Protein AF-A0A661LCW2-F1 (afdb_monomer)

Solvent-accessible surface area (backbone atoms only — not comparable to full-atom values): 4193 Å² total; per-residue (Å²): 132,84,90,81,79,75,83,68,84,87,77,73,86,77,72,88,86,67,62,89,84,36,95,60,62,87,58,56,68,67,61,54,49,51,55,44,51,53,51,52,35,57,76,70,71,51,66,73,84,77,58,92,77,85,88,82,90,130

Secondary structure (DSSP, 8-state):
--SS----TT----PPP--TTSTTTTS-HHHHHHHHHHHHHHHHT--GGG--------

Mean predicted aligned error: 3.5 Å

Foldseek 3Di:
DDPDDDDDPPPDDDQDDDDDVGPCPPPDPVVSVVVRVVVVCVVVVHDPVVDPDDDDDD

Sequence (58 aa):
MLSKAFIPYKAYYSTPFCRWQGSLANENSIVLGANTAARWLKEKGWDPKMIDYLILGI

pLDDT: mean 94.38, std 3.85, range [77.44, 97.81]

Radius of gyration: 14.52 Å; Cα contacts (8 Å, |Δi|>4): 14; chains: 1; bounding box: 35×19×36 Å

Structure (mmCIF, N/CA/C/O backbone):
data_AF-A0A661LCW2-F1
#
_entry.id   AF-A0A661LCW2-F1
#
loop_
_atom_site.group_PDB
_atom_site.id
_atom_site.type_symbol
_atom_site.label_atom_id
_atom_site.label_alt_id
_atom_site.label_comp_id
_atom_site.label_asym_id
_atom_site.label_entity_id
_atom_site.label_seq_id
_atom_site.pdbx_PDB_ins_code
_atom_site.Cartn_x
_atom_site.Cartn_y
_atom_site.Cartn_z
_atom_site.occupancy
_atom_site.B_iso_or_equiv
_atom_site.auth_seq_id
_atom_site.auth_comp_id
_atom_site.auth_asym_id
_atom_site.auth_atom_id
_atom_site.pdbx_PDB_model_num
ATOM 1 N N . MET A 1 1 ? -24.254 -7.278 15.448 1.00 77.44 1 MET A N 1
ATOM 2 C CA . MET A 1 1 ? -24.337 -6.364 14.285 1.00 77.44 1 MET A CA 1
ATOM 3 C C . MET A 1 1 ? -23.271 -5.285 14.460 1.00 77.44 1 MET A C 1
ATOM 5 O O . MET A 1 1 ? -23.151 -4.785 15.572 1.00 77.44 1 MET A O 1
ATOM 9 N N . LEU A 1 2 ? -22.460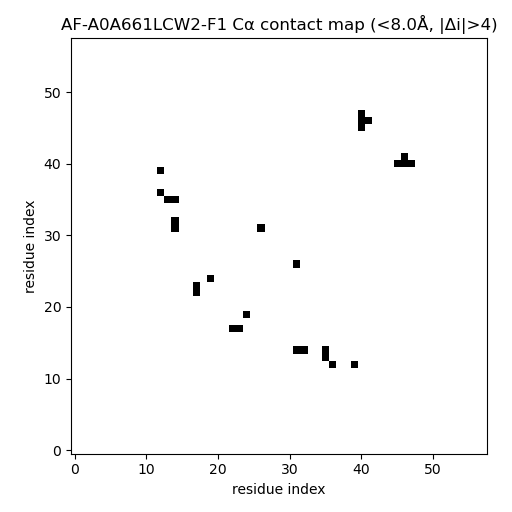 -4.973 13.442 1.00 84.38 2 LEU A N 1
ATOM 10 C CA . LEU A 1 2 ? -21.439 -3.915 13.539 1.00 84.38 2 LEU A CA 1
ATOM 11 C C . LEU A 1 2 ? -22.127 -2.542 13.530 1.00 84.38 2 LEU A C 1
ATOM 13 O O . LEU A 1 2 ? -22.790 -2.204 12.557 1.00 84.38 2 LEU A O 1
ATOM 17 N N . SER A 1 3 ? -21.982 -1.756 14.598 1.00 88.81 3 SER A N 1
ATOM 18 C CA . SER A 1 3 ? -22.646 -0.446 14.746 1.00 88.81 3 SER A CA 1
ATOM 19 C C . SER A 1 3 ? -21.764 0.755 14.379 1.00 88.81 3 SER A C 1
ATOM 21 O O . SER A 1 3 ? -22.233 1.888 14.389 1.00 88.81 3 SER A O 1
ATOM 23 N N . LYS A 1 4 ? -20.485 0.517 14.063 1.00 89.06 4 LYS A N 1
ATOM 24 C CA . LYS A 1 4 ? -19.481 1.546 13.731 1.00 89.06 4 LYS A CA 1
ATOM 25 C C . LYS A 1 4 ? -18.667 1.192 12.481 1.00 89.06 4 LYS A C 1
ATOM 27 O O . LYS A 1 4 ? -17.505 1.566 12.382 1.00 89.06 4 LYS A O 1
ATOM 32 N N . ALA A 1 5 ? -19.237 0.419 11.559 1.00 91.56 5 ALA A N 1
ATOM 33 C CA . ALA A 1 5 ? -18.563 0.101 10.304 1.00 91.56 5 ALA A CA 1
ATOM 34 C C . ALA A 1 5 ? -18.575 1.326 9.375 1.00 91.56 5 ALA A C 1
ATOM 36 O O . ALA A 1 5 ? -19.629 1.917 9.147 1.00 9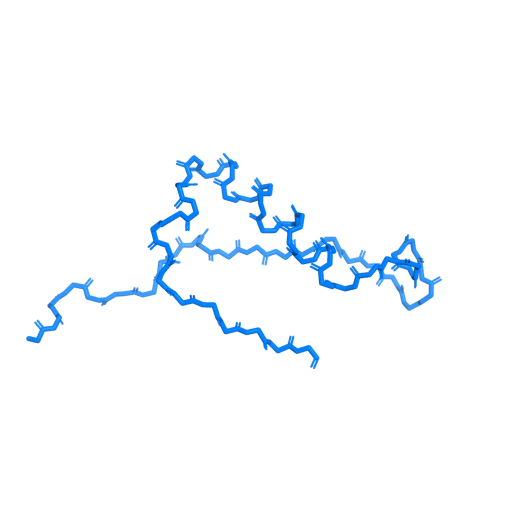1.56 5 ALA A O 1
ATOM 37 N N . PHE A 1 6 ? -17.414 1.702 8.842 1.00 90.69 6 PHE A N 1
ATOM 38 C CA . PHE A 1 6 ? -17.271 2.778 7.859 1.00 90.69 6 PHE A CA 1
ATOM 39 C C . PHE A 1 6 ? -16.079 2.506 6.937 1.00 90.69 6 PHE A C 1
ATOM 41 O O . PHE A 1 6 ? -15.166 1.762 7.293 1.00 90.69 6 PHE A O 1
ATOM 48 N N . ILE A 1 7 ? -16.073 3.135 5.759 1.00 89.81 7 ILE A N 1
ATOM 49 C CA . ILE A 1 7 ? -14.901 3.145 4.878 1.00 89.81 7 ILE A CA 1
ATOM 50 C C . ILE A 1 7 ? -13.961 4.256 5.363 1.00 89.81 7 ILE A C 1
ATOM 52 O O . ILE A 1 7 ? -14.383 5.415 5.433 1.00 89.81 7 ILE A O 1
ATOM 56 N N . PRO A 1 8 ? -12.704 3.946 5.718 1.00 88.12 8 PRO A N 1
ATOM 57 C CA . PRO A 1 8 ? -11.803 4.939 6.280 1.00 88.12 8 PRO A CA 1
ATOM 58 C C . PRO A 1 8 ? -11.398 5.986 5.232 1.00 88.12 8 PRO A C 1
ATOM 60 O O . PRO A 1 8 ? -10.727 5.700 4.241 1.00 88.12 8 PRO A O 1
ATOM 63 N N . TYR A 1 9 ? -11.789 7.241 5.462 1.00 90.06 9 TYR A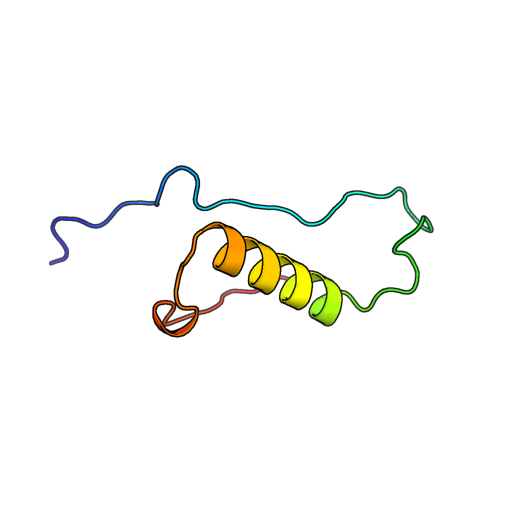 N 1
ATOM 64 C CA . TYR A 1 9 ? -11.345 8.363 4.636 1.00 90.06 9 TYR A CA 1
ATOM 65 C C . TYR A 1 9 ? -9.822 8.547 4.755 1.00 90.06 9 TYR A C 1
ATOM 67 O O . TYR A 1 9 ? -9.250 8.365 5.829 1.00 90.06 9 TYR A O 1
ATOM 75 N N . LYS A 1 10 ? -9.157 8.920 3.654 1.00 89.62 10 LYS A N 1
ATOM 76 C CA . LYS A 1 10 ? -7.684 9.016 3.520 1.00 89.62 10 LYS A CA 1
ATOM 77 C C . LYS A 1 10 ? -6.920 7.690 3.643 1.00 89.62 10 LYS A C 1
ATOM 79 O O . LYS A 1 10 ? -5.687 7.720 3.671 1.00 89.62 10 LYS A O 1
ATOM 84 N N . ALA A 1 11 ? -7.614 6.550 3.669 1.00 93.00 11 ALA A N 1
ATOM 85 C CA . ALA A 1 11 ? -7.017 5.216 3.605 1.00 93.00 11 ALA A CA 1
ATOM 86 C C . ALA A 1 11 ? -6.805 4.734 2.156 1.00 93.00 11 ALA A C 1
ATOM 88 O O . ALA A 1 11 ? -7.095 3.592 1.819 1.00 93.00 11 ALA A O 1
ATOM 89 N N . TYR A 1 12 ? -6.358 5.630 1.280 1.00 93.75 12 TYR A N 1
ATOM 90 C CA . TYR A 1 12 ? -6.134 5.353 -0.135 1.00 93.75 12 TYR A CA 1
ATOM 91 C C . TYR A 1 12 ? -4.741 5.824 -0.544 1.00 93.75 12 TYR A C 1
ATOM 93 O O . TYR A 1 12 ? -4.215 6.809 -0.015 1.00 93.75 12 TYR A O 1
ATOM 101 N N . TYR A 1 13 ? -4.149 5.101 -1.486 1.00 95.69 13 TYR A N 1
ATOM 102 C CA . TYR A 1 13 ? -2.851 5.384 -2.080 1.00 95.69 13 TYR A CA 1
ATOM 103 C C . TYR A 1 13 ? -2.780 4.741 -3.463 1.00 95.69 13 TYR A C 1
ATOM 105 O O . TYR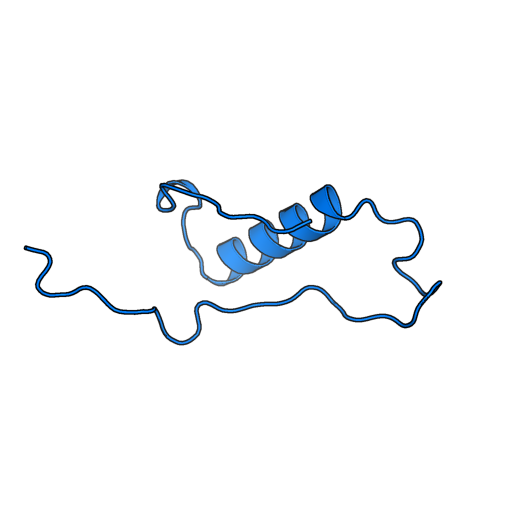 A 1 13 ? -3.615 3.909 -3.818 1.00 95.69 13 TYR A O 1
ATOM 113 N N . SER A 1 14 ? -1.778 5.128 -4.243 1.00 96.69 14 SER A N 1
ATOM 114 C CA . SER A 1 14 ? -1.474 4.508 -5.526 1.00 96.69 14 SER A CA 1
ATOM 115 C C . SER A 1 14 ? 0.030 4.340 -5.673 1.00 96.69 14 SER A C 1
ATOM 117 O O . SER A 1 14 ? 0.820 5.004 -4.996 1.00 96.69 14 SER A O 1
ATOM 119 N N . THR A 1 15 ? 0.432 3.479 -6.599 1.00 96.00 15 THR A N 1
ATOM 120 C CA . THR A 1 15 ? 1.799 3.484 -7.117 1.00 96.00 15 THR A CA 1
ATOM 121 C C . THR A 1 15 ? 2.087 4.823 -7.811 1.00 96.00 15 THR A C 1
ATOM 123 O O . THR A 1 15 ? 1.161 5.585 -8.128 1.00 96.00 15 THR A O 1
ATOM 126 N N . PRO A 1 16 ? 3.359 5.118 -8.121 1.00 95.06 16 PRO A N 1
ATOM 127 C CA . PRO A 1 16 ? 3.679 6.067 -9.176 1.00 95.06 16 PRO A CA 1
ATOM 128 C C . PRO A 1 16 ? 3.038 5.640 -10.502 1.00 95.06 16 PRO A C 1
ATOM 130 O O . PRO A 1 16 ? 2.854 4.448 -10.763 1.00 95.06 16 PRO A O 1
ATOM 133 N N . PHE A 1 17 ? 2.73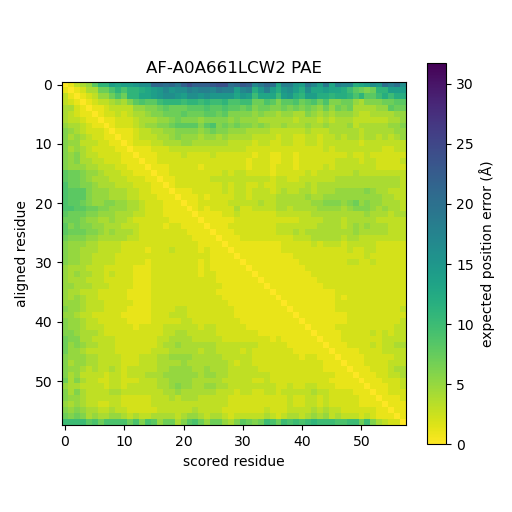9 6.618 -11.352 1.00 95.19 17 PHE A N 1
ATOM 134 C CA . PHE A 1 17 ? 2.234 6.384 -12.701 1.00 95.19 17 PHE A CA 1
ATOM 135 C C . PHE A 1 17 ? 3.349 6.605 -13.720 1.00 95.19 17 PHE A C 1
ATOM 137 O O . PHE A 1 17 ? 4.080 7.595 -13.651 1.00 95.19 17 PHE A O 1
ATOM 144 N N . CYS A 1 18 ? 3.456 5.705 -14.695 1.00 95.94 18 CYS A N 1
ATOM 145 C CA . CY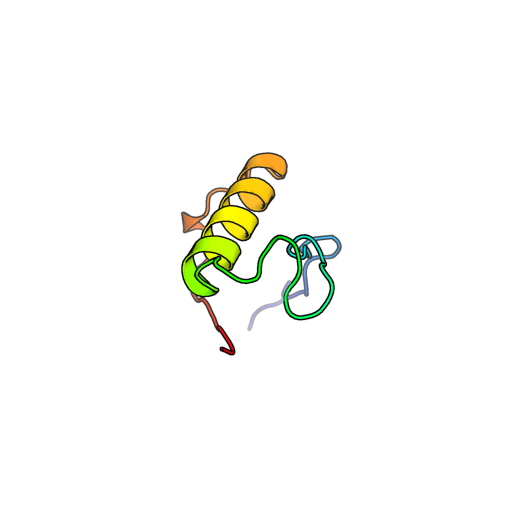S A 1 18 ? 4.320 5.875 -15.855 1.00 95.94 18 CYS A CA 1
ATOM 146 C C . CYS A 1 18 ? 3.544 5.580 -17.142 1.00 95.94 18 CYS A C 1
ATOM 148 O O . CYS A 1 18 ? 2.483 4.958 -17.127 1.00 95.94 18 CYS A O 1
ATOM 150 N N . ARG A 1 19 ? 4.080 6.033 -18.278 1.00 97.50 19 ARG A N 1
ATOM 151 C CA . ARG A 1 19 ? 3.555 5.646 -19.593 1.00 97.50 19 ARG A CA 1
ATOM 152 C C . ARG A 1 19 ? 3.803 4.156 -19.845 1.00 97.50 19 ARG A C 1
ATOM 154 O O . ARG A 1 19 ? 4.669 3.550 -19.210 1.00 97.50 19 ARG A O 1
ATOM 161 N N . TRP A 1 20 ? 3.069 3.590 -20.801 1.00 95.88 20 TRP A N 1
ATOM 162 C CA . TRP A 1 20 ? 3.328 2.243 -21.308 1.00 95.88 20 TRP A CA 1
ATOM 163 C C . TRP A 1 20 ? 4.778 2.119 -21.791 1.00 95.88 20 TRP A C 1
ATOM 165 O O . TRP A 1 20 ? 5.276 3.034 -22.446 1.00 95.88 20 TRP A O 1
ATOM 175 N N . GLN A 1 21 ? 5.448 1.016 -21.437 1.00 95.44 21 GLN A N 1
ATOM 176 C CA . GLN A 1 21 ? 6.886 0.803 -21.683 1.00 95.44 21 GLN A CA 1
ATOM 177 C C . GLN A 1 21 ? 7.794 1.913 -21.097 1.00 95.44 21 GLN A C 1
ATOM 179 O O . GLN A 1 21 ? 8.869 2.199 -21.616 1.00 95.44 21 GLN A O 1
ATOM 184 N N . GLY A 1 22 ? 7.342 2.576 -20.024 1.00 96.00 22 GLY A N 1
ATOM 185 C CA . GLY A 1 22 ? 8.077 3.632 -19.325 1.00 96.00 22 GLY A CA 1
ATOM 186 C C . GLY A 1 22 ? 9.020 3.117 -18.231 1.00 96.00 22 GLY A C 1
ATOM 187 O O . GLY A 1 22 ? 9.489 1.985 -18.255 1.00 96.00 22 GLY A O 1
ATOM 188 N N . SER A 1 23 ? 9.270 3.956 -17.223 1.00 97.00 23 SER A N 1
ATOM 189 C CA . SER A 1 23 ? 10.241 3.691 -16.149 1.00 97.00 23 SER A CA 1
ATOM 190 C C . SER A 1 23 ? 9.947 2.463 -15.280 1.00 97.00 23 SER A C 1
ATOM 192 O O . SER A 1 23 ? 10.861 1.976 -14.629 1.00 97.00 23 SER A O 1
ATOM 194 N N . LEU A 1 24 ? 8.708 1.958 -15.266 1.00 96.56 24 LEU A N 1
ATOM 195 C CA . LEU A 1 24 ? 8.313 0.765 -14.505 1.00 96.56 24 LEU A CA 1
ATOM 196 C C . LEU A 1 24 ? 8.106 -0.475 -15.397 1.00 96.56 24 LEU A C 1
ATOM 198 O O . LEU A 1 24 ? 7.538 -1.459 -14.940 1.00 96.56 24 LEU A O 1
ATOM 202 N N . ALA A 1 25 ? 8.532 -0.451 -16.667 1.00 96.88 25 ALA A N 1
ATOM 203 C CA . ALA A 1 25 ? 8.253 -1.530 -17.626 1.00 96.88 25 ALA A CA 1
ATOM 204 C C . ALA A 1 25 ? 8.823 -2.903 -17.224 1.00 96.88 25 ALA A C 1
ATOM 206 O O . ALA A 1 25 ? 8.247 -3.929 -17.571 1.00 96.88 25 ALA A O 1
ATOM 207 N N . ASN A 1 26 ? 9.938 -2.913 -16.488 1.00 96.50 26 ASN A N 1
ATOM 208 C CA . ASN A 1 26 ? 10.617 -4.131 -16.037 1.00 96.50 26 ASN A CA 1
ATOM 209 C C . ASN A 1 26 ? 10.307 -4.485 -14.573 1.00 96.50 26 ASN A C 1
ATOM 211 O O . ASN A 1 26 ? 10.899 -5.415 -14.028 1.00 96.50 26 ASN A O 1
ATOM 215 N N . GLU A 1 27 ? 9.413 -3.740 -13.919 1.00 95.81 27 GLU A N 1
ATOM 216 C CA . GLU A 1 27 ? 9.041 -4.003 -12.533 1.00 95.81 27 GLU A CA 1
ATOM 217 C C . GLU A 1 27 ? 8.042 -5.158 -12.454 1.00 95.81 27 GLU A C 1
ATOM 219 O O . GLU A 1 27 ? 7.076 -5.237 -13.214 1.00 95.81 27 GLU A O 1
ATOM 224 N N . ASN A 1 28 ? 8.235 -6.045 -11.479 1.00 96.50 28 ASN A N 1
ATOM 225 C CA . ASN A 1 28 ? 7.224 -7.040 -11.157 1.00 96.50 28 ASN A CA 1
ATOM 226 C C . ASN A 1 28 ? 6.033 -6.348 -10.471 1.00 96.50 28 ASN A C 1
ATOM 228 O O . ASN A 1 28 ? 6.201 -5.688 -9.444 1.00 96.50 28 ASN A O 1
ATOM 232 N N . SER A 1 29 ? 4.826 -6.526 -11.010 1.00 95.12 29 SER A N 1
ATOM 233 C CA . SER A 1 29 ? 3.615 -5.851 -10.523 1.00 95.12 29 SER A CA 1
ATOM 234 C C . SER A 1 29 ? 3.280 -6.171 -9.061 1.00 95.12 29 SER A C 1
ATOM 236 O O . SER A 1 29 ? 2.871 -5.275 -8.321 1.00 95.12 29 SER A O 1
ATOM 238 N N . ILE A 1 30 ? 3.512 -7.409 -8.611 1.00 96.38 30 ILE A N 1
ATOM 239 C CA . ILE A 1 30 ? 3.270 -7.828 -7.222 1.00 96.38 30 ILE A CA 1
ATOM 240 C C . ILE A 1 30 ? 4.271 -7.150 -6.285 1.00 96.38 30 ILE A C 1
ATOM 242 O O . ILE A 1 30 ? 3.880 -6.589 -5.261 1.00 96.38 30 ILE A O 1
ATOM 246 N N . VAL A 1 31 ? 5.557 -7.157 -6.644 1.00 97.31 31 VAL A N 1
ATOM 247 C CA . VAL A 1 31 ? 6.620 -6.533 -5.837 1.00 97.31 31 VAL A CA 1
ATOM 248 C C . VAL A 1 31 ? 6.426 -5.018 -5.758 1.00 97.31 31 VAL A C 1
ATOM 250 O O . VAL A 1 31 ? 6.520 -4.441 -4.672 1.00 97.31 31 VAL A O 1
ATOM 253 N N . LEU A 1 32 ? 6.088 -4.371 -6.876 1.00 96.69 32 LEU A N 1
ATOM 254 C CA . LEU A 1 32 ? 5.769 -2.944 -6.919 1.00 96.69 32 LEU A CA 1
ATOM 255 C C . LEU A 1 32 ? 4.581 -2.606 -6.004 1.00 96.69 32 LEU A C 1
ATOM 257 O O . LEU A 1 32 ? 4.668 -1.667 -5.204 1.00 96.69 32 LEU A O 1
ATOM 261 N N . GLY A 1 33 ? 3.494 -3.380 -6.089 1.00 96.06 33 GLY A N 1
ATOM 262 C CA . GLY A 1 33 ? 2.316 -3.220 -5.236 1.00 96.06 33 GLY A CA 1
ATOM 263 C C . GLY A 1 33 ? 2.645 -3.386 -3.750 1.00 96.06 33 GLY A C 1
ATOM 264 O O . GLY A 1 33 ? 2.304 -2.518 -2.945 1.00 96.06 33 GLY A O 1
ATOM 265 N N . ALA A 1 34 ? 3.389 -4.436 -3.394 1.00 96.44 34 ALA A N 1
ATOM 266 C CA . ALA A 1 34 ? 3.804 -4.711 -2.019 1.00 96.44 34 ALA A CA 1
ATOM 267 C C . ALA A 1 34 ? 4.700 -3.602 -1.443 1.00 96.44 34 ALA A C 1
ATOM 269 O O . ALA A 1 34 ? 4.446 -3.106 -0.343 1.00 96.44 34 ALA A O 1
ATOM 270 N N . ASN A 1 35 ? 5.705 -3.151 -2.200 1.00 97.44 35 ASN A N 1
ATOM 271 C CA . ASN A 1 35 ? 6.597 -2.068 -1.778 1.00 97.44 35 ASN A CA 1
ATOM 272 C C . ASN A 1 35 ? 5.845 -0.745 -1.589 1.00 97.44 35 ASN A C 1
ATOM 274 O O . ASN A 1 35 ? 6.120 0.005 -0.649 1.00 97.44 35 ASN A O 1
ATOM 278 N N . THR A 1 36 ? 4.876 -0.464 -2.461 1.00 97.38 36 THR A N 1
ATOM 279 C CA . THR A 1 36 ? 4.031 0.732 -2.359 1.00 97.38 36 THR A CA 1
ATOM 280 C C . THR A 1 36 ? 3.153 0.677 -1.106 1.00 97.38 36 THR A C 1
ATOM 282 O O . THR A 1 36 ? 3.139 1.634 -0.329 1.00 97.38 36 THR A O 1
ATOM 285 N N . ALA A 1 37 ? 2.486 -0.456 -0.863 1.00 96.62 37 ALA A N 1
ATOM 286 C CA . ALA A 1 37 ? 1.663 -0.681 0.323 1.00 96.62 37 ALA A CA 1
ATOM 287 C C . ALA A 1 37 ? 2.470 -0.544 1.623 1.00 96.62 37 ALA A C 1
ATOM 289 O O . ALA A 1 37 ? 2.058 0.163 2.544 1.00 96.62 37 ALA A O 1
ATOM 290 N N . ALA A 1 38 ? 3.651 -1.168 1.678 1.00 97.12 38 ALA A N 1
ATOM 291 C CA . ALA A 1 38 ? 4.525 -1.144 2.847 1.00 97.12 38 ALA A CA 1
ATOM 292 C C . ALA A 1 38 ? 4.995 0.277 3.192 1.00 97.12 38 ALA A C 1
ATOM 294 O O . ALA A 1 38 ? 4.979 0.673 4.360 1.00 97.12 38 ALA A O 1
ATOM 295 N N . ARG A 1 39 ? 5.378 1.070 2.181 1.00 97.81 39 ARG A N 1
ATOM 296 C CA . ARG A 1 39 ? 5.762 2.476 2.376 1.00 97.81 39 ARG A CA 1
ATOM 297 C C . ARG A 1 39 ? 4.604 3.305 2.918 1.00 97.81 39 ARG A C 1
ATOM 299 O O . ARG A 1 39 ? 4.790 4.034 3.888 1.00 97.81 39 ARG A O 1
ATOM 306 N N . TRP A 1 40 ? 3.416 3.155 2.340 1.00 97.44 40 TRP A N 1
ATOM 307 C CA . TRP A 1 40 ? 2.246 3.917 2.762 1.00 97.44 40 TRP A CA 1
ATOM 308 C C . TRP A 1 40 ? 1.792 3.571 4.188 1.00 97.44 40 TRP A C 1
ATOM 310 O O . TRP A 1 40 ? 1.557 4.473 4.992 1.00 97.44 40 TRP A O 1
ATOM 320 N N . LEU A 1 41 ? 1.740 2.282 4.547 1.00 96.81 41 LEU A N 1
ATOM 321 C CA . LEU A 1 41 ? 1.420 1.855 5.917 1.00 96.81 41 LEU A CA 1
ATOM 322 C C . LEU A 1 41 ? 2.421 2.427 6.929 1.00 96.81 41 LEU A C 1
ATOM 324 O O . LEU A 1 41 ? 2.018 2.933 7.979 1.00 96.81 41 LEU A O 1
ATOM 328 N N . LYS A 1 42 ? 3.716 2.433 6.581 1.00 97.25 42 LYS A N 1
ATOM 329 C CA . LYS A 1 42 ? 4.770 3.040 7.404 1.00 97.25 42 LYS A CA 1
ATOM 330 C C . LYS A 1 42 ? 4.571 4.546 7.580 1.00 97.25 42 LYS A C 1
ATOM 332 O O . LYS A 1 42 ? 4.701 5.036 8.697 1.00 97.25 42 LYS A O 1
ATOM 337 N N . GLU A 1 43 ? 4.233 5.275 6.518 1.00 96.75 43 GLU A N 1
ATOM 338 C CA . GLU A 1 43 ? 3.933 6.716 6.584 1.00 96.75 43 GLU A CA 1
ATOM 339 C C . GLU A 1 43 ? 2.714 7.023 7.468 1.00 96.75 43 GLU A C 1
ATOM 341 O O . GLU A 1 43 ? 2.667 8.067 8.118 1.00 96.75 43 GLU A O 1
ATOM 346 N N . LYS A 1 44 ? 1.739 6.108 7.534 1.00 95.38 44 LYS A N 1
ATOM 347 C CA . LYS A 1 44 ? 0.584 6.208 8.438 1.00 95.38 44 LYS A CA 1
ATOM 348 C C . LYS A 1 44 ? 0.876 5.766 9.873 1.00 95.38 44 LYS A C 1
ATOM 350 O O . LYS A 1 44 ? 0.063 6.041 10.754 1.00 95.38 44 LYS A O 1
ATOM 355 N N . GLY A 1 45 ? 2.001 5.090 10.112 1.00 96.44 45 GLY A N 1
ATOM 356 C CA . GLY A 1 45 ? 2.302 4.447 11.391 1.00 96.44 45 GLY A CA 1
ATOM 357 C C . GLY A 1 45 ? 1.346 3.296 11.720 1.00 96.44 45 GLY A C 1
ATOM 358 O O . GLY A 1 45 ? 1.081 3.039 12.891 1.00 96.44 45 GLY A O 1
ATOM 359 N N . TRP A 1 46 ? 0.773 2.648 10.704 1.00 95.38 46 TRP A N 1
ATOM 360 C CA . TRP A 1 46 ? -0.187 1.557 10.880 1.00 95.38 46 TRP A CA 1
ATOM 361 C C . TRP A 1 46 ? 0.531 0.210 10.879 1.00 95.38 46 TRP A C 1
ATOM 363 O O . TRP A 1 46 ? 1.378 -0.042 10.022 1.00 95.38 46 TRP A O 1
ATOM 373 N N . ASP A 1 47 ? 0.178 -0.662 11.826 1.00 96.12 47 ASP A N 1
ATOM 374 C CA . ASP A 1 47 ? 0.675 -2.038 11.859 1.00 96.12 47 ASP A CA 1
ATOM 375 C C . ASP A 1 47 ? -0.024 -2.858 10.761 1.00 96.12 47 ASP A C 1
ATOM 377 O O . ASP A 1 47 ? -1.246 -3.006 10.818 1.00 96.12 47 ASP A O 1
ATOM 381 N N . PRO A 1 48 ? 0.703 -3.436 9.784 1.00 94.62 48 PRO A N 1
ATOM 382 C CA . PRO A 1 48 ? 0.104 -4.283 8.754 1.00 94.62 48 PRO A CA 1
ATOM 383 C C . PRO A 1 48 ? -0.716 -5.455 9.310 1.00 94.62 48 PRO A C 1
ATOM 385 O O . PRO A 1 48 ? -1.637 -5.919 8.642 1.00 94.62 48 PRO A O 1
ATOM 388 N N . LYS A 1 49 ? -0.427 -5.919 10.534 1.00 96.25 49 LYS A N 1
ATOM 389 C CA . LYS A 1 49 ? -1.161 -7.015 11.188 1.00 96.25 49 LYS A CA 1
ATOM 390 C C . LYS A 1 49 ? -2.603 -6.666 11.563 1.00 96.25 49 LYS A C 1
ATOM 392 O O . LYS A 1 49 ? -3.346 -7.564 11.936 1.00 96.25 49 LYS A O 1
ATOM 397 N N . MET A 1 50 ? -3.010 -5.396 11.470 1.00 94.06 50 MET A N 1
ATOM 398 C CA . MET A 1 50 ? -4.407 -4.989 11.672 1.00 94.06 50 MET A CA 1
ATOM 399 C C . MET A 1 50 ? -5.330 -5.364 10.499 1.00 94.06 50 MET A C 1
ATOM 401 O O . MET A 1 50 ? -6.541 -5.182 10.595 1.00 94.06 50 MET A O 1
ATOM 405 N N . ILE A 1 51 ? -4.762 -5.790 9.366 1.00 93.50 51 ILE A N 1
ATOM 406 C CA . ILE A 1 51 ? -5.497 -6.145 8.152 1.00 93.50 51 ILE A CA 1
ATOM 407 C C . ILE A 1 51 ? -5.730 -7.657 8.151 1.00 93.50 51 ILE A C 1
ATOM 409 O O . ILE A 1 51 ? -4.783 -8.428 8.019 1.00 93.50 51 ILE A O 1
ATOM 413 N N . ASP A 1 52 ? -6.992 -8.074 8.243 1.00 95.19 52 ASP A N 1
ATOM 414 C CA . ASP A 1 52 ? -7.360 -9.497 8.257 1.00 95.19 52 ASP A CA 1
ATOM 415 C C . ASP A 1 52 ? -7.374 -10.131 6.856 1.00 95.19 52 ASP A C 1
ATOM 417 O O . ASP A 1 52 ? -7.105 -11.320 6.696 1.00 95.19 52 ASP A O 1
ATOM 421 N N . TYR A 1 53 ? -7.700 -9.341 5.828 1.00 95.38 53 TYR A N 1
ATOM 422 C CA . TYR A 1 53 ? -7.892 -9.826 4.461 1.00 95.38 53 TYR A CA 1
ATOM 423 C C . TYR A 1 53 ? -7.318 -8.856 3.430 1.00 95.38 53 TYR A C 1
ATOM 425 O O . TYR A 1 53 ? -7.424 -7.637 3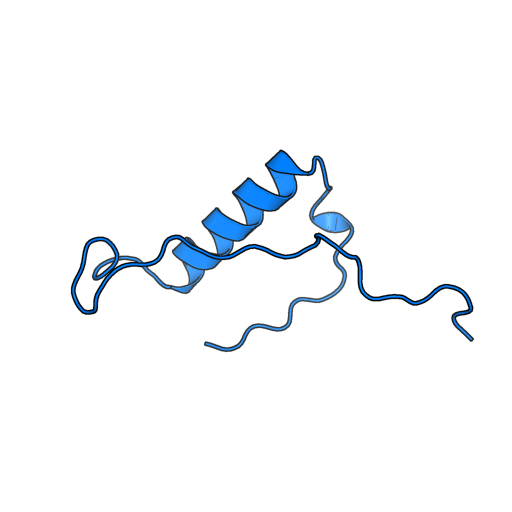.569 1.00 95.38 53 TYR A O 1
ATOM 433 N N . LEU A 1 54 ? -6.779 -9.416 2.346 1.00 93.62 54 LEU A N 1
ATOM 434 C CA . LEU A 1 54 ? -6.357 -8.693 1.150 1.00 93.62 54 LEU A CA 1
ATOM 435 C C . LEU A 1 54 ? -7.139 -9.220 -0.053 1.00 93.62 54 LEU A C 1
ATOM 437 O O . LEU A 1 54 ? -7.146 -10.420 -0.316 1.00 93.62 54 LEU A O 1
ATOM 441 N N . ILE A 1 55 ? -7.750 -8.307 -0.805 1.00 96.19 55 ILE A N 1
ATOM 442 C CA . ILE A 1 55 ? -8.371 -8.600 -2.097 1.00 96.19 55 ILE A CA 1
ATOM 443 C C . ILE A 1 55 ? -7.536 -7.890 -3.161 1.00 96.19 55 ILE A C 1
ATOM 445 O O . ILE A 1 55 ? -7.427 -6.665 -3.142 1.00 96.19 55 ILE A O 1
ATOM 449 N N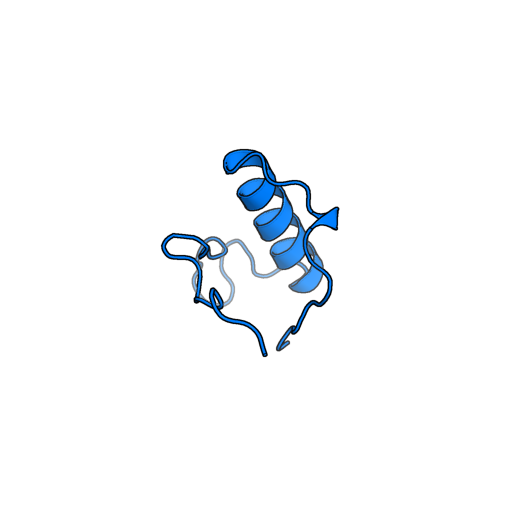 . LEU A 1 56 ? -6.928 -8.661 -4.063 1.00 95.50 56 LEU A N 1
ATOM 450 C CA . LEU A 1 56 ? -6.032 -8.163 -5.105 1.00 95.50 56 LEU A CA 1
ATOM 451 C C . LEU A 1 56 ? -6.572 -8.551 -6.484 1.00 95.50 56 LEU A C 1
ATOM 453 O O . LEU A 1 56 ? -6.754 -9.733 -6.761 1.00 95.50 56 LEU A O 1
ATOM 457 N N . GLY A 1 57 ? -6.806 -7.555 -7.340 1.00 95.25 57 GLY A N 1
ATOM 458 C CA . GLY A 1 57 ? -7.016 -7.759 -8.774 1.00 95.25 57 GLY A CA 1
ATOM 459 C C . GLY A 1 57 ? -5.691 -7.587 -9.510 1.00 95.25 57 GLY A C 1
ATOM 460 O O . GLY A 1 57 ? -5.027 -6.567 -9.318 1.00 95.25 57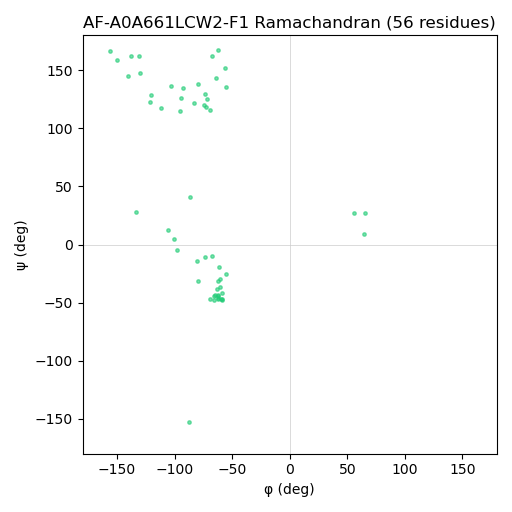 GLY A O 1
ATOM 461 N N . ILE A 1 58 ? -5.302 -8.579 -10.308 1.00 83.88 58 ILE A N 1
ATOM 462 C CA . ILE A 1 58 ? -4.060 -8.600 -11.091 1.00 83.88 58 ILE A CA 1
ATOM 463 C C . ILE A 1 58 ? -4.301 -9.213 -12.465 1.00 83.88 58 ILE A C 1
ATOM 465 O O . ILE A 1 58 ? -5.176 -10.105 -12.554 1.00 83.88 58 ILE A O 1
#